Protein AF-B7CAT1-F1 (afdb_monomer_lite)

Radius of gyration: 12.23 Å; chains: 1; bounding box: 29×23×34 Å

Sequence (74 aa):
MDKTIGIRLKEARNNVGMYQEDAARSMEMSRPTLSAIEAGKRAVTAEEIKDFAGLYHVTTNWLLFGANQEEENR

Foldseek 3Di:
DFDALLCVLVVLCVVQVHDLCVVCVQLVHHSVVNVCSNVVVDPDDPVNLVSSCVVSVHDSCCSHGNDPPPPPPD

Structure (mmCIF, N/CA/C/O backbone):
data_AF-B7CAT1-F1
#
_entry.id   AF-B7CAT1-F1
#
loop_
_atom_site.group_PDB
_atom_site.id
_atom_site.type_symbol
_atom_site.label_atom_id
_atom_site.label_alt_id
_atom_site.label_comp_id
_atom_site.label_asym_id
_atom_site.label_entity_id
_atom_site.label_seq_id
_atom_site.pdbx_PDB_ins_code
_atom_site.Cartn_x
_atom_site.Cartn_y
_atom_site.Cartn_z
_atom_site.occupancy
_atom_site.B_iso_or_equiv
_atom_site.auth_seq_id
_atom_site.auth_comp_id
_atom_site.auth_asym_id
_atom_site.auth_atom_id
_atom_site.pdbx_PDB_model_num
ATOM 1 N N . MET A 1 1 ? 0.712 -0.313 21.616 1.00 55.72 1 MET A N 1
ATOM 2 C CA . MET A 1 1 ? 0.765 0.773 20.617 1.00 55.72 1 MET A CA 1
ATOM 3 C C . MET A 1 1 ? -0.053 0.313 19.435 1.00 55.72 1 MET A C 1
ATOM 5 O O . MET A 1 1 ? 0.181 -0.803 18.982 1.00 55.72 1 MET A O 1
ATOM 9 N N . ASP A 1 2 ? -1.048 1.095 19.026 1.00 69.56 2 ASP A N 1
ATOM 10 C CA . ASP A 1 2 ? -1.859 0.756 17.858 1.00 69.56 2 ASP A CA 1
ATOM 11 C C . ASP A 1 2 ? -0.958 0.665 16.614 1.00 69.56 2 ASP A C 1
ATOM 13 O O . ASP A 1 2 ? -0.048 1.484 16.433 1.00 69.56 2 ASP A O 1
ATOM 17 N N . LYS A 1 3 ? -1.136 -0.384 15.807 1.00 82.38 3 LYS A N 1
ATOM 18 C CA . LYS A 1 3 ? -0.340 -0.563 14.588 1.00 82.38 3 LYS A CA 1
ATOM 19 C C . LYS A 1 3 ? -0.924 0.346 13.515 1.00 82.38 3 LYS A C 1
ATOM 21 O O . LYS A 1 3 ? -2.133 0.407 13.338 1.00 82.38 3 LYS A O 1
ATOM 26 N N . THR A 1 4 ? -0.083 1.027 12.747 1.00 94.19 4 THR A N 1
ATOM 27 C CA . THR A 1 4 ? -0.572 1.768 11.578 1.00 94.19 4 THR A CA 1
ATOM 28 C C . THR A 1 4 ? -0.915 0.803 10.443 1.00 94.19 4 THR A C 1
ATOM 30 O O . THR A 1 4 ? -0.416 -0.326 10.387 1.00 94.19 4 THR A O 1
ATOM 33 N N . ILE A 1 5 ? -1.719 1.262 9.484 1.00 95.94 5 ILE A N 1
ATOM 34 C CA . ILE A 1 5 ? -2.014 0.487 8.273 1.00 95.94 5 ILE A CA 1
ATOM 35 C C . ILE A 1 5 ? -0.749 0.113 7.489 1.00 95.94 5 ILE A C 1
ATOM 37 O O . ILE A 1 5 ? -0.652 -1.005 6.997 1.00 95.94 5 ILE A O 1
ATOM 41 N N . GLY A 1 6 ? 0.257 0.995 7.439 1.00 97.81 6 GLY A N 1
ATOM 42 C CA . GLY A 1 6 ? 1.536 0.709 6.779 1.00 97.81 6 GLY A CA 1
ATOM 43 C C . GLY A 1 6 ? 2.269 -0.482 7.406 1.00 97.81 6 GLY A C 1
ATOM 44 O O . GLY A 1 6 ? 2.772 -1.348 6.689 1.00 97.81 6 GLY A O 1
ATOM 45 N N . ILE A 1 7 ? 2.250 -0.583 8.741 1.00 97.19 7 ILE A N 1
ATOM 46 C CA . ILE A 1 7 ? 2.812 -1.732 9.466 1.00 97.19 7 ILE A CA 1
ATOM 47 C C . ILE A 1 7 ? 2.038 -3.007 9.121 1.00 97.19 7 ILE A C 1
ATOM 49 O O . ILE A 1 7 ? 2.656 -4.022 8.811 1.00 97.19 7 ILE A O 1
ATOM 53 N N . AR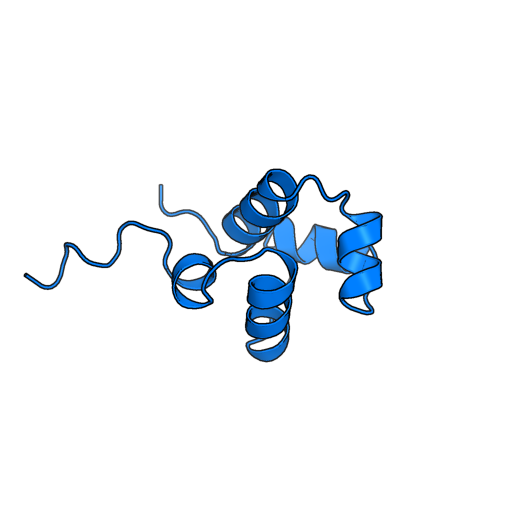G A 1 8 ? 0.701 -2.956 9.114 1.00 97.75 8 ARG A N 1
ATOM 54 C CA . ARG A 1 8 ? -0.133 -4.121 8.776 1.00 97.75 8 ARG A CA 1
ATOM 55 C C . ARG A 1 8 ? 0.041 -4.578 7.328 1.00 97.75 8 ARG A C 1
ATOM 57 O O . ARG A 1 8 ? 0.131 -5.776 7.092 1.00 97.75 8 ARG A O 1
ATOM 64 N N . LEU A 1 9 ? 0.172 -3.655 6.374 1.00 98.38 9 LEU A N 1
ATOM 65 C CA . LEU A 1 9 ? 0.488 -3.975 4.976 1.00 98.38 9 LEU A CA 1
ATOM 66 C C . LEU A 1 9 ? 1.833 -4.698 4.856 1.00 98.38 9 LEU A C 1
ATOM 68 O O . LEU A 1 9 ? 1.922 -5.735 4.201 1.00 98.38 9 LEU A O 1
ATOM 72 N N . LYS A 1 10 ? 2.864 -4.196 5.546 1.00 98.56 10 LYS A N 1
ATOM 73 C CA . LYS A 1 10 ? 4.186 -4.831 5.586 1.00 98.56 10 LYS A CA 1
ATOM 74 C C . LYS A 1 10 ? 4.133 -6.231 6.203 1.00 98.56 10 LYS A C 1
ATOM 76 O O . LYS A 1 10 ? 4.782 -7.146 5.702 1.00 98.56 10 LYS A O 1
ATOM 81 N N . GLU A 1 11 ? 3.385 -6.393 7.292 1.00 97.81 11 GLU A N 1
ATOM 82 C CA . GLU A 1 11 ? 3.174 -7.686 7.950 1.00 97.81 11 GLU A CA 1
ATOM 83 C C . GLU A 1 11 ? 2.466 -8.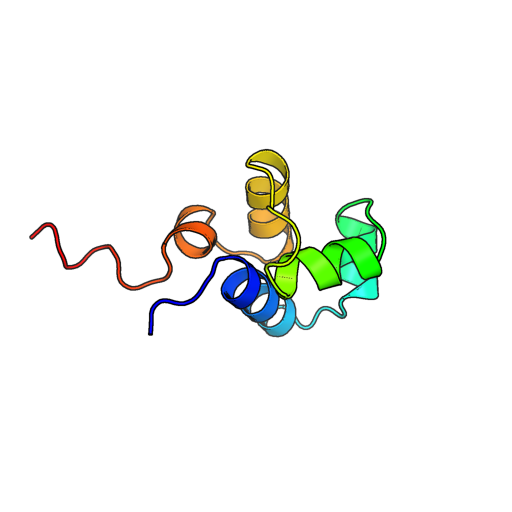674 7.020 1.00 97.81 11 GLU A C 1
ATOM 85 O O . GLU A 1 11 ? 2.977 -9.771 6.810 1.00 97.81 11 GLU A O 1
ATOM 90 N N . ALA A 1 12 ? 1.356 -8.272 6.399 1.00 98.19 12 ALA A N 1
ATOM 91 C CA . ALA A 1 12 ? 0.614 -9.108 5.461 1.00 98.19 12 ALA A CA 1
ATOM 92 C C . ALA A 1 12 ? 1.485 -9.541 4.272 1.00 98.19 12 ALA A C 1
ATOM 94 O O . ALA A 1 12 ? 1.540 -10.730 3.960 1.00 98.19 12 ALA A O 1
ATOM 95 N N . ARG A 1 13 ? 2.257 -8.614 3.687 1.00 98.69 13 ARG A N 1
ATOM 96 C CA . ARG A 1 13 ? 3.202 -8.926 2.607 1.00 98.69 13 ARG A CA 1
ATOM 97 C C . ARG A 1 13 ? 4.238 -9.971 3.024 1.00 98.69 13 ARG A C 1
ATOM 99 O O . ARG A 1 13 ? 4.522 -10.900 2.272 1.00 98.69 13 ARG A O 1
ATOM 106 N N . ASN A 1 14 ? 4.823 -9.815 4.211 1.00 98.50 14 ASN A N 1
ATOM 107 C CA . ASN A 1 14 ? 5.810 -10.766 4.720 1.00 98.50 14 ASN A CA 1
ATOM 108 C C . ASN A 1 14 ? 5.183 -12.139 5.014 1.00 98.50 14 ASN A C 1
ATOM 110 O O . ASN A 1 14 ? 5.831 -13.154 4.772 1.00 98.50 14 ASN A O 1
ATOM 114 N N . ASN A 1 15 ? 3.936 -12.183 5.492 1.00 98.12 15 ASN A N 1
ATOM 115 C CA . ASN A 1 15 ? 3.230 -13.431 5.801 1.00 98.12 15 ASN A CA 1
ATOM 116 C C . ASN A 1 15 ? 2.954 -14.279 4.554 1.00 98.12 15 ASN A C 1
ATOM 118 O O . ASN A 1 15 ? 2.990 -15.503 4.637 1.00 98.12 15 ASN A O 1
ATOM 122 N N . VAL A 1 16 ? 2.731 -13.642 3.401 1.00 98.19 16 VAL A N 1
ATOM 123 C CA . VAL A 1 16 ? 2.629 -14.339 2.107 1.00 98.19 16 VAL A CA 1
ATOM 124 C C . VAL A 1 16 ? 3.987 -14.549 1.422 1.00 98.19 16 VAL A C 1
ATOM 126 O O . VAL A 1 16 ? 4.044 -15.017 0.290 1.00 98.19 16 VAL A O 1
ATOM 129 N N . GLY A 1 17 ? 5.097 -14.208 2.089 1.00 98.25 17 GLY A N 1
ATOM 130 C CA . GLY A 1 17 ? 6.454 -14.443 1.588 1.00 98.25 17 GLY A CA 1
ATOM 131 C C . GLY A 1 17 ? 6.870 -13.557 0.409 1.00 98.25 17 GLY A C 1
ATOM 132 O O . GLY A 1 17 ? 7.805 -13.908 -0.307 1.00 98.25 17 GLY A O 1
ATOM 133 N N . MET A 1 18 ? 6.205 -12.419 0.188 1.00 98.25 18 MET A N 1
ATOM 134 C CA . MET A 1 18 ? 6.489 -11.548 -0.957 1.00 98.25 18 MET A CA 1
ATOM 135 C C . MET A 1 18 ? 7.567 -10.500 -0.655 1.00 98.25 18 MET A C 1
ATOM 137 O O . MET A 1 18 ? 7.532 -9.798 0.364 1.00 98.25 18 MET A O 1
ATOM 141 N N . TYR A 1 19 ? 8.487 -10.297 -1.600 1.00 98.44 19 TYR A N 1
ATOM 142 C CA . TYR A 1 19 ? 9.371 -9.131 -1.594 1.00 98.44 19 TYR A CA 1
ATOM 143 C C . TYR A 1 19 ? 8.597 -7.859 -1.970 1.00 98.44 19 TYR A C 1
ATOM 145 O O . TYR A 1 19 ? 7.610 -7.905 -2.704 1.00 98.44 19 TYR A O 1
ATOM 153 N N . GLN A 1 20 ? 9.062 -6.694 -1.501 1.00 98.25 20 GLN A N 1
ATOM 154 C CA . GLN A 1 20 ? 8.451 -5.407 -1.869 1.00 98.25 20 GLN A CA 1
ATOM 155 C C . GLN A 1 20 ? 8.435 -5.180 -3.386 1.00 98.25 20 GLN A C 1
ATOM 157 O O . GLN A 1 20 ? 7.490 -4.600 -3.901 1.00 98.25 20 GLN A O 1
ATOM 162 N N . GLU A 1 21 ? 9.469 -5.619 -4.106 1.00 98.56 21 GLU A N 1
ATOM 163 C CA . GLU A 1 21 ? 9.541 -5.457 -5.563 1.00 98.56 21 GLU A CA 1
ATOM 164 C C . GLU A 1 21 ? 8.391 -6.195 -6.273 1.00 98.56 21 GLU A C 1
ATOM 166 O O . GLU A 1 21 ? 7.749 -5.633 -7.156 1.00 98.56 21 GLU A O 1
ATOM 171 N N . ASP A 1 22 ? 8.071 -7.418 -5.844 1.00 98.62 22 ASP A N 1
ATOM 172 C CA . ASP A 1 22 ? 7.036 -8.242 -6.478 1.00 98.62 22 ASP A CA 1
ATOM 173 C C . ASP A 1 22 ? 5.625 -7.791 -6.107 1.00 98.62 22 ASP A C 1
ATOM 175 O O . ASP A 1 22 ? 4.732 -7.767 -6.957 1.00 98.62 22 ASP A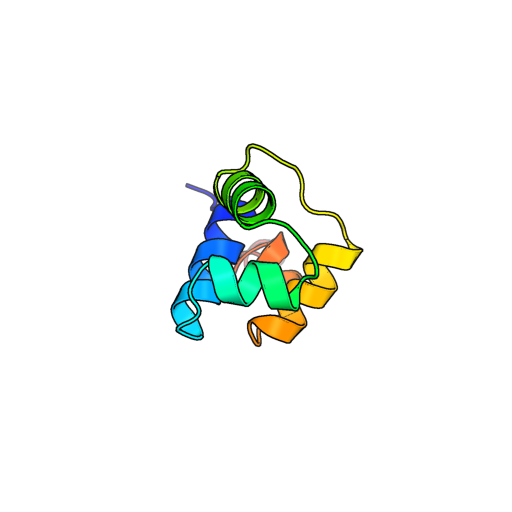 O 1
ATOM 179 N N . ALA A 1 23 ? 5.429 -7.364 -4.859 1.00 98.62 23 ALA A N 1
ATOM 180 C CA . ALA A 1 23 ? 4.171 -6.765 -4.436 1.00 98.62 23 ALA A CA 1
ATOM 181 C C . ALA A 1 23 ? 3.915 -5.434 -5.156 1.00 98.62 23 ALA A C 1
ATOM 183 O O . ALA A 1 23 ? 2.818 -5.214 -5.655 1.00 98.62 23 ALA A O 1
ATOM 184 N N . ALA A 1 24 ? 4.931 -4.575 -5.287 1.00 98.75 24 ALA A N 1
ATOM 185 C CA . ALA A 1 24 ? 4.800 -3.314 -6.012 1.00 98.75 24 ALA A CA 1
ATOM 186 C C . ALA A 1 24 ? 4.454 -3.545 -7.490 1.00 98.75 24 ALA A C 1
ATOM 188 O O . ALA A 1 24 ? 3.554 -2.895 -8.012 1.00 98.75 24 ALA A O 1
ATOM 189 N N . ARG A 1 25 ? 5.098 -4.529 -8.133 1.00 98.62 25 ARG A N 1
ATOM 190 C CA . ARG A 1 25 ? 4.787 -4.945 -9.507 1.00 98.62 25 ARG A CA 1
ATOM 191 C C . ARG A 1 25 ? 3.342 -5.428 -9.653 1.00 98.62 25 ARG A C 1
ATOM 193 O O . ARG A 1 25 ? 2.677 -5.038 -10.603 1.00 98.62 25 ARG A O 1
ATOM 200 N N . SER A 1 26 ? 2.870 -6.250 -8.713 1.00 98.44 26 SER A N 1
ATOM 201 C CA . SER A 1 26 ? 1.497 -6.786 -8.707 1.00 98.44 26 SER A CA 1
ATOM 202 C C . SER A 1 26 ? 0.444 -5.697 -8.494 1.00 98.44 26 SER A C 1
ATOM 204 O O . SER A 1 26 ? -0.677 -5.825 -8.964 1.00 98.44 26 SER A O 1
ATOM 206 N N . MET A 1 27 ? 0.825 -4.624 -7.802 1.00 98.38 27 MET A N 1
ATOM 207 C CA . MET A 1 27 ? -0.006 -3.451 -7.530 1.00 98.38 27 MET A CA 1
ATOM 208 C C . MET A 1 27 ? 0.214 -2.320 -8.545 1.00 98.38 27 MET A C 1
ATOM 210 O O . MET A 1 27 ? -0.153 -1.179 -8.275 1.00 98.38 27 MET A O 1
ATOM 214 N N . GLU A 1 28 ? 0.888 -2.606 -9.664 1.00 98.19 28 GLU A N 1
ATOM 215 C CA . GLU A 1 28 ? 1.175 -1.652 -10.744 1.00 98.19 28 GLU A C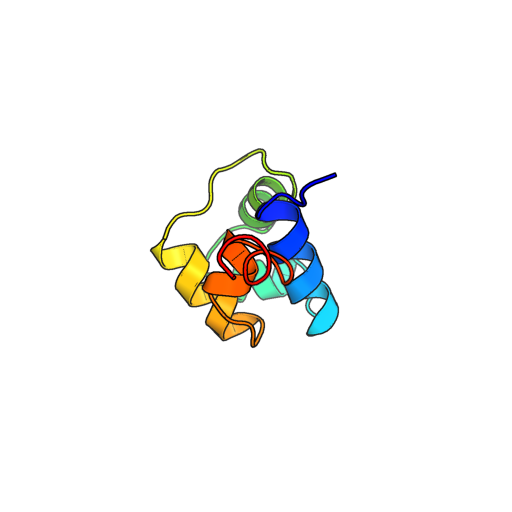A 1
ATOM 216 C C . GLU A 1 28 ? 1.817 -0.333 -10.261 1.00 98.19 28 GLU A C 1
ATOM 218 O O . GLU A 1 28 ? 1.579 0.750 -10.795 1.00 98.19 28 GLU A O 1
ATOM 223 N N . MET A 1 29 ? 2.677 -0.415 -9.241 1.00 98.25 29 MET A N 1
ATOM 224 C CA . MET A 1 29 ? 3.354 0.734 -8.641 1.00 98.25 29 MET A CA 1
ATOM 225 C C . MET A 1 29 ? 4.866 0.530 -8.518 1.00 98.25 29 MET A C 1
ATOM 227 O O . MET A 1 29 ? 5.403 -0.570 -8.627 1.00 98.25 29 MET A O 1
ATOM 231 N N . SER A 1 30 ? 5.588 1.620 -8.251 1.00 98.62 30 SER A N 1
ATOM 232 C CA . SER A 1 30 ? 7.032 1.548 -8.014 1.00 98.62 30 SER A CA 1
ATOM 233 C C . SER A 1 30 ? 7.351 0.956 -6.632 1.00 98.62 30 SER A C 1
ATOM 235 O O . SER A 1 30 ? 6.634 1.217 -5.660 1.00 98.62 30 SER A O 1
ATOM 237 N N . ARG A 1 31 ? 8.474 0.232 -6.493 1.00 98.56 31 ARG A N 1
ATOM 238 C CA . ARG A 1 31 ? 8.948 -0.235 -5.175 1.00 98.56 31 ARG A CA 1
ATOM 239 C C . ARG A 1 31 ? 9.085 0.913 -4.154 1.00 98.56 31 ARG A C 1
ATOM 241 O O . ARG A 1 31 ? 8.644 0.730 -3.018 1.00 98.56 31 ARG A O 1
ATOM 248 N N . PRO A 1 32 ? 9.636 2.101 -4.497 1.00 98.75 32 PRO A N 1
ATOM 249 C CA . PRO A 1 32 ? 9.643 3.244 -3.580 1.00 98.75 32 PRO A CA 1
ATOM 250 C C . PRO A 1 32 ? 8.248 3.683 -3.119 1.00 98.75 32 PRO A C 1
ATOM 252 O O . PRO A 1 32 ? 8.095 4.037 -1.951 1.00 98.75 32 PRO A O 1
ATOM 255 N N . THR A 1 33 ? 7.232 3.620 -3.990 1.00 98.62 33 THR A N 1
ATOM 256 C CA . THR A 1 33 ? 5.838 3.925 -3.626 1.00 98.62 33 THR A CA 1
ATOM 257 C C . THR A 1 33 ? 5.345 2.972 -2.541 1.00 98.62 33 THR A C 1
ATOM 259 O O . THR A 1 33 ? 4.912 3.436 -1.485 1.00 98.62 33 THR A O 1
ATOM 262 N N . LEU A 1 34 ? 5.491 1.658 -2.749 1.00 98.69 34 LEU A N 1
ATOM 263 C CA . LEU A 1 34 ? 5.117 0.660 -1.743 1.00 98.69 34 LEU A CA 1
ATOM 264 C C . LEU A 1 34 ? 5.908 0.853 -0.442 1.00 98.69 34 LEU A C 1
ATOM 266 O O . LEU A 1 34 ? 5.337 0.836 0.645 1.00 98.69 34 LEU A O 1
ATOM 270 N N . SER A 1 35 ? 7.214 1.107 -0.536 1.00 98.56 35 SER A N 1
ATOM 271 C CA . SER A 1 35 ? 8.044 1.365 0.642 1.00 98.56 35 SER A CA 1
ATOM 272 C C . SER A 1 35 ? 7.602 2.608 1.418 1.00 98.56 35 SER A C 1
ATOM 274 O O . SER A 1 35 ? 7.715 2.618 2.644 1.00 98.56 35 SER A O 1
ATOM 276 N N . ALA A 1 36 ? 7.133 3.661 0.745 1.00 98.62 36 ALA A N 1
ATOM 277 C CA . ALA A 1 36 ? 6.620 4.863 1.395 1.00 98.62 36 ALA A CA 1
ATOM 278 C C . ALA A 1 36 ? 5.272 4.603 2.081 1.00 98.62 36 ALA A C 1
ATOM 280 O O . ALA A 1 36 ? 5.054 5.113 3.180 1.00 98.62 36 ALA A O 1
ATOM 281 N N . ILE A 1 37 ? 4.410 3.783 1.472 1.00 98.62 37 ILE A N 1
ATOM 282 C CA . ILE A 1 37 ? 3.139 3.336 2.060 1.00 98.62 37 ILE A CA 1
ATOM 283 C C . ILE A 1 37 ? 3.398 2.508 3.326 1.00 98.62 37 ILE A C 1
ATOM 285 O O . ILE A 1 37 ? 2.886 2.833 4.396 1.00 98.62 37 ILE A O 1
ATOM 289 N N . GLU A 1 38 ? 4.261 1.491 3.250 1.00 98.38 38 GLU A N 1
ATOM 290 C CA . GLU A 1 38 ? 4.600 0.639 4.401 1.00 98.38 38 GLU A CA 1
ATOM 291 C C . GLU A 1 38 ? 5.290 1.409 5.535 1.00 98.38 38 GLU A C 1
ATOM 293 O O . GLU A 1 38 ? 5.151 1.060 6.706 1.00 98.38 38 GLU A O 1
ATOM 298 N N . ALA A 1 39 ? 6.014 2.482 5.203 1.00 97.88 39 ALA A N 1
ATOM 299 C CA . ALA A 1 39 ? 6.621 3.386 6.176 1.00 97.88 39 ALA A CA 1
ATOM 300 C C . ALA A 1 39 ? 5.654 4.464 6.709 1.00 97.88 39 ALA A C 1
ATOM 302 O O . ALA A 1 39 ? 6.074 5.299 7.508 1.00 97.88 39 ALA A O 1
ATOM 303 N N . GLY A 1 40 ? 4.397 4.499 6.249 1.00 96.81 40 GLY A N 1
ATOM 304 C CA . GLY A 1 40 ? 3.407 5.509 6.638 1.00 96.81 40 GLY A CA 1
ATOM 305 C C . GLY A 1 40 ? 3.698 6.923 6.120 1.00 96.81 40 GLY A C 1
ATOM 306 O O . GLY A 1 40 ? 3.105 7.886 6.591 1.00 96.81 40 GLY A O 1
ATOM 307 N N . LYS A 1 41 ? 4.616 7.068 5.158 1.00 98.00 41 LYS A N 1
ATOM 308 C CA . LYS A 1 41 ? 4.989 8.353 4.539 1.00 98.00 41 LYS A CA 1
ATOM 309 C C . LYS A 1 41 ? 4.044 8.760 3.411 1.00 98.00 41 LYS A C 1
ATOM 311 O O . LYS A 1 41 ? 4.013 9.925 3.026 1.00 98.00 41 LYS A O 1
ATOM 316 N N . ARG A 1 42 ? 3.301 7.798 2.864 1.00 97.75 42 ARG A N 1
ATOM 317 C CA . ARG A 1 42 ? 2.266 7.99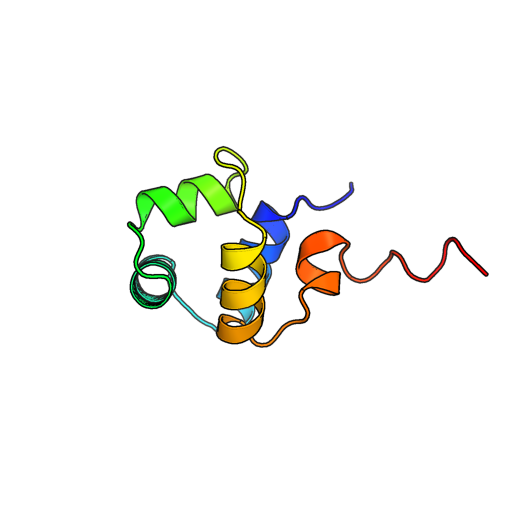4 1.850 1.00 97.75 42 ARG A CA 1
ATOM 318 C C . ARG A 1 42 ? 0.987 7.317 2.331 1.00 97.75 42 ARG A C 1
ATOM 320 O O . ARG A 1 42 ? 1.031 6.171 2.771 1.00 97.75 42 ARG A O 1
ATOM 327 N N . ALA A 1 43 ? -0.135 8.023 2.225 1.00 96.94 43 ALA A N 1
ATOM 328 C CA . ALA A 1 43 ? -1.447 7.440 2.475 1.00 96.94 43 ALA A CA 1
ATOM 329 C C . ALA A 1 43 ? -1.783 6.395 1.402 1.00 96.94 43 ALA A C 1
ATOM 331 O O . ALA A 1 43 ? -1.488 6.598 0.224 1.00 96.94 43 ALA A O 1
ATOM 332 N N . VAL A 1 44 ? -2.410 5.302 1.825 1.00 97.75 44 VAL A N 1
ATOM 333 C CA . VAL A 1 44 ? -2.955 4.277 0.933 1.00 97.75 44 VAL A CA 1
ATOM 334 C C . VAL A 1 44 ? -4.414 4.609 0.617 1.00 97.75 44 VAL A C 1
ATOM 336 O O . VAL A 1 44 ? -5.151 5.063 1.497 1.00 97.75 44 VAL A O 1
ATOM 339 N N . THR A 1 45 ? -4.829 4.439 -0.633 1.00 98.12 45 THR A N 1
ATOM 340 C CA . THR A 1 45 ? -6.214 4.692 -1.053 1.00 98.12 45 THR A CA 1
ATOM 341 C C . THR A 1 45 ? -7.128 3.519 -0.692 1.00 98.12 45 THR A C 1
ATOM 343 O O . THR A 1 45 ? -6.672 2.410 -0.423 1.00 98.12 45 THR A O 1
ATOM 346 N N . ALA A 1 46 ? -8.445 3.740 -0.700 1.00 97.62 46 ALA A N 1
ATOM 347 C CA . ALA A 1 46 ? -9.418 2.670 -0.464 1.00 97.62 46 ALA A CA 1
ATOM 348 C C . ALA A 1 46 ? -9.346 1.552 -1.523 1.00 97.62 46 ALA A C 1
ATOM 350 O O . ALA A 1 46 ? -9.528 0.381 -1.194 1.00 97.62 46 ALA A O 1
ATOM 351 N N . GLU A 1 47 ? -9.061 1.914 -2.775 1.00 98.19 47 GLU A N 1
ATOM 352 C CA . GLU A 1 47 ? -8.878 0.965 -3.876 1.00 98.19 47 GLU A CA 1
ATOM 353 C C . GLU A 1 47 ? -7.606 0.134 -3.670 1.00 98.19 47 GLU A C 1
ATOM 355 O O . GLU A 1 47 ? -7.686 -1.090 -3.609 1.00 98.19 47 GLU A O 1
ATOM 360 N N . GLU A 1 48 ? -6.474 0.785 -3.375 1.00 98.50 48 GLU A N 1
ATOM 361 C CA . GLU A 1 48 ? -5.222 0.098 -3.037 1.00 98.50 48 GLU A CA 1
ATOM 362 C C . GLU A 1 48 ? -5.407 -0.839 -1.825 1.00 98.50 48 GLU A C 1
ATOM 364 O O . GLU A 1 48 ? -4.880 -1.945 -1.821 1.00 98.50 48 GLU A O 1
ATOM 369 N N . ILE A 1 49 ? -6.183 -0.455 -0.800 1.00 98.50 49 ILE A N 1
ATOM 370 C CA . ILE A 1 49 ? -6.476 -1.326 0.356 1.00 98.50 49 ILE A CA 1
ATOM 371 C C . ILE A 1 49 ? -7.207 -2.601 -0.068 1.00 98.50 49 ILE A C 1
ATOM 373 O O . ILE A 1 49 ? -6.877 -3.685 0.419 1.00 98.50 49 ILE A O 1
ATOM 377 N N . LYS A 1 50 ? -8.213 -2.483 -0.939 1.00 98.56 50 LYS A N 1
ATOM 378 C CA . LYS A 1 50 ? -8.956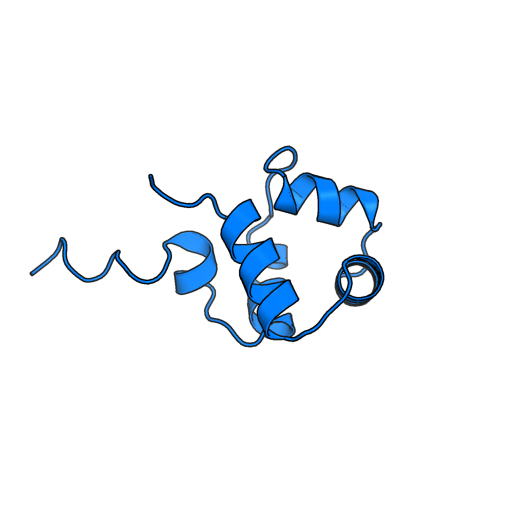 -3.635 -1.458 1.00 98.56 50 LYS A CA 1
ATOM 379 C C . LYS A 1 50 ? -8.025 -4.569 -2.233 1.00 98.56 50 LYS A C 1
ATOM 381 O O . LYS A 1 50 ? -8.073 -5.781 -2.019 1.00 98.56 50 LYS A O 1
ATOM 386 N N . ASP A 1 51 ? -7.162 -4.010 -3.070 1.00 98.69 51 ASP A N 1
ATOM 387 C CA . ASP A 1 51 ? -6.250 -4.789 -3.904 1.00 98.69 51 ASP A CA 1
ATOM 388 C C . ASP A 1 51 ? -5.145 -5.448 -3.067 1.00 98.69 51 ASP A C 1
ATOM 390 O O . ASP A 1 51 ? -4.891 -6.643 -3.216 1.00 98.69 51 ASP A O 1
ATOM 394 N N . PHE A 1 52 ? -4.575 -4.737 -2.087 1.00 98.69 52 PHE A N 1
ATOM 395 C CA . PHE A 1 52 ? -3.630 -5.311 -1.124 1.00 98.69 52 PHE A CA 1
ATOM 396 C C . PHE A 1 52 ? -4.254 -6.432 -0.291 1.00 98.69 52 PHE A C 1
ATOM 398 O O . PHE A 1 52 ? -3.596 -7.439 -0.032 1.00 98.69 52 PHE A O 1
ATOM 405 N N . ALA A 1 53 ? -5.510 -6.279 0.137 1.00 98.50 53 ALA A N 1
ATOM 406 C CA . ALA A 1 53 ? -6.226 -7.324 0.864 1.00 98.50 53 ALA A CA 1
ATOM 407 C C . ALA A 1 53 ? -6.339 -8.605 0.023 1.00 98.50 53 ALA A C 1
ATOM 409 O O . ALA A 1 53 ? -6.045 -9.696 0.516 1.00 98.50 53 ALA A O 1
ATOM 410 N N . GLY A 1 54 ? -6.686 -8.459 -1.260 1.00 98.62 54 GLY A N 1
ATOM 411 C CA . GLY A 1 54 ? -6.710 -9.566 -2.215 1.00 98.62 54 GLY A CA 1
ATOM 412 C C . GLY A 1 54 ? -5.334 -10.201 -2.415 1.00 98.62 54 GLY A C 1
ATOM 413 O O . GLY A 1 54 ? -5.200 -11.419 -2.289 1.00 98.62 54 GLY A O 1
ATOM 414 N N . LEU A 1 55 ? -4.312 -9.377 -2.664 1.00 98.62 55 LEU A N 1
ATOM 415 C CA . LEU A 1 55 ? -2.940 -9.816 -2.923 1.00 98.62 55 LEU A CA 1
ATOM 416 C C . LEU A 1 55 ? -2.324 -10.567 -1.737 1.00 98.62 55 LEU A C 1
ATOM 418 O O . LEU A 1 55 ? -1.612 -11.547 -1.929 1.00 98.62 55 LEU A O 1
ATOM 422 N N . TYR A 1 56 ? -2.588 -10.111 -0.513 1.00 98.62 56 TYR A N 1
ATOM 423 C CA . TYR A 1 56 ? -1.998 -10.682 0.699 1.00 98.62 56 TYR A CA 1
ATOM 424 C C . TYR A 1 56 ? -2.908 -11.676 1.428 1.00 98.62 56 TYR A C 1
ATOM 426 O O . TYR A 1 56 ? -2.566 -12.117 2.523 1.00 98.62 56 TYR A O 1
ATOM 434 N N . HIS A 1 57 ? -4.058 -12.031 0.848 1.00 97.88 57 HIS A N 1
ATOM 435 C CA . HIS A 1 57 ? -5.015 -12.987 1.416 1.00 97.88 57 HIS A CA 1
ATOM 436 C C . HIS A 1 57 ? -5.490 -12.628 2.839 1.00 97.88 57 HIS A C 1
ATOM 438 O O . HIS A 1 57 ? -5.623 -13.491 3.708 1.00 97.88 57 HIS A O 1
ATOM 444 N N . VAL A 1 58 ? -5.770 -11.343 3.075 1.00 97.62 58 VAL A N 1
ATOM 445 C CA . VAL A 1 58 ? -6.322 -10.814 4.336 1.00 97.62 58 VAL A CA 1
ATOM 446 C C . VAL A 1 58 ? -7.602 -10.020 4.075 1.00 97.62 58 VAL A C 1
ATOM 448 O O . VAL A 1 58 ? -7.940 -9.714 2.936 1.00 97.62 58 VAL A O 1
ATOM 451 N N . THR A 1 59 ? -8.342 -9.660 5.125 1.00 97.75 59 THR A N 1
ATOM 452 C CA . THR A 1 59 ? -9.524 -8.799 4.978 1.00 97.75 59 THR A CA 1
ATOM 453 C C . THR A 1 59 ? -9.136 -7.320 4.978 1.00 97.75 59 THR A C 1
ATOM 455 O O . THR A 1 59 ? -8.182 -6.902 5.641 1.00 97.75 59 THR A O 1
ATOM 458 N N . THR A 1 60 ? -9.922 -6.491 4.288 1.00 97.19 60 THR A N 1
ATOM 459 C CA . THR A 1 60 ? -9.790 -5.025 4.359 1.00 97.19 60 THR A CA 1
ATOM 460 C C . THR A 1 60 ? -9.974 -4.516 5.791 1.00 97.19 60 THR A C 1
ATOM 462 O O . THR A 1 60 ? -9.236 -3.635 6.224 1.00 97.19 60 THR A O 1
ATOM 465 N N . ASN A 1 61 ? -10.893 -5.124 6.553 1.00 95.62 61 ASN A N 1
ATOM 466 C CA . ASN A 1 61 ? -11.121 -4.820 7.967 1.00 95.62 61 ASN A CA 1
ATOM 467 C C . ASN A 1 61 ? -9.843 -5.002 8.795 1.00 95.62 61 ASN A C 1
ATOM 469 O O . ASN A 1 61 ? -9.466 -4.120 9.561 1.00 95.62 61 ASN A O 1
ATOM 473 N N . TRP A 1 62 ? -9.121 -6.105 8.581 1.00 95.44 62 TRP A N 1
ATOM 474 C CA . TRP A 1 62 ? -7.859 -6.345 9.270 1.00 95.44 62 TRP A CA 1
ATOM 475 C C . TRP A 1 62 ? -6.793 -5.308 8.889 1.00 95.44 62 TRP A C 1
ATOM 477 O O . TRP A 1 62 ? -6.103 -4.799 9.768 1.00 95.44 62 TRP A O 1
ATOM 487 N N . LEU A 1 63 ? -6.681 -4.922 7.612 1.00 96.31 63 LEU A N 1
ATOM 488 C CA . LEU A 1 63 ? -5.746 -3.865 7.194 1.00 96.31 63 LEU A CA 1
ATOM 489 C C . LEU A 1 63 ? -6.081 -2.498 7.814 1.00 96.31 63 LEU A C 1
ATOM 491 O O . LEU A 1 63 ? -5.171 -1.748 8.182 1.00 96.31 63 LEU A O 1
ATOM 495 N N . LEU A 1 64 ? -7.364 -2.178 7.967 1.00 94.69 64 LEU A N 1
ATOM 496 C CA . LEU A 1 64 ? -7.827 -0.900 8.509 1.00 94.69 64 LEU A CA 1
ATOM 497 C C . LEU A 1 64 ? -7.734 -0.829 10.038 1.00 94.69 64 LEU A C 1
ATOM 499 O O . LEU A 1 64 ? -7.258 0.175 10.563 1.00 94.69 64 LEU A O 1
ATOM 503 N N . PHE A 1 65 ? -8.119 -1.896 10.737 1.00 92.50 65 PHE A N 1
ATOM 504 C CA . PHE A 1 65 ? -8.390 -1.868 12.180 1.00 92.50 65 PHE A CA 1
ATOM 505 C C . PHE A 1 65 ? -7.568 -2.888 12.987 1.00 92.50 65 PHE A C 1
ATOM 507 O O . PHE A 1 65 ? -7.483 -2.808 14.209 1.00 92.50 65 PHE A O 1
ATOM 514 N N . GLY A 1 66 ? -6.899 -3.835 12.324 1.00 89.75 66 GLY A N 1
ATOM 515 C CA . GLY A 1 66 ? -6.214 -4.942 12.989 1.00 89.75 66 GLY A CA 1
ATOM 516 C C . GLY A 1 66 ? -7.178 -5.975 13.584 1.00 89.75 66 GLY A C 1
ATOM 517 O O . GLY A 1 66 ? -8.381 -5.939 13.352 1.00 89.75 66 GLY A O 1
ATOM 518 N N . ALA A 1 67 ? -6.635 -6.935 14.336 1.00 76.44 67 ALA A N 1
ATOM 519 C CA . ALA A 1 67 ? -7.402 -8.052 14.902 1.00 76.44 67 ALA A CA 1
ATOM 520 C C . ALA A 1 67 ? -8.188 -7.706 16.186 1.00 76.44 67 ALA A C 1
ATOM 522 O O . ALA A 1 67 ? -8.994 -8.513 16.629 1.00 76.44 67 ALA A O 1
ATOM 523 N N . ASN A 1 68 ? -7.967 -6.528 16.783 1.00 62.56 68 ASN A N 1
ATOM 524 C CA . ASN A 1 68 ? -8.380 -6.231 18.164 1.00 62.56 68 ASN A CA 1
ATOM 525 C C . ASN A 1 68 ? -9.474 -5.152 18.280 1.00 62.56 68 ASN A C 1
ATOM 527 O O . ASN A 1 68 ? -9.565 -4.490 19.307 1.00 62.56 68 ASN A O 1
ATOM 531 N N . GLN A 1 69 ? -10.287 -4.928 17.246 1.00 55.34 69 GLN A N 1
ATOM 532 C CA . GLN A 1 69 ? -11.347 -3.902 17.276 1.00 55.34 69 GLN A CA 1
ATOM 533 C C . GLN A 1 69 ? -12.766 -4.491 17.408 1.00 55.34 69 GLN A C 1
ATOM 535 O O . GLN A 1 69 ? -13.746 -3.765 17.291 1.00 55.34 69 GLN A O 1
ATOM 540 N N . GLU A 1 70 ? -12.895 -5.790 17.705 1.00 53.28 70 GLU A N 1
ATOM 541 C CA . GLU A 1 70 ? -14.194 -6.431 17.990 1.00 53.28 70 GLU A CA 1
ATOM 542 C C . GLU A 1 70 ? -14.556 -6.478 19.493 1.00 53.28 70 GLU A C 1
ATOM 544 O O . GLU A 1 70 ? -15.686 -6.829 19.828 1.00 53.28 70 GLU A O 1
ATOM 549 N N . GLU A 1 71 ? -13.651 -6.098 20.407 1.00 51.69 71 GLU A N 1
ATOM 550 C CA . GLU A 1 71 ? -13.876 -6.224 21.863 1.00 51.69 71 GLU A CA 1
ATOM 551 C C . GLU A 1 71 ? -14.412 -4.960 22.563 1.00 51.69 71 GLU A C 1
ATOM 553 O O . GLU A 1 71 ? -14.905 -5.069 23.680 1.00 51.69 71 GLU A O 1
ATOM 558 N N . GLU A 1 72 ? -14.404 -3.777 21.937 1.00 50.28 72 GLU A N 1
ATOM 559 C CA . GLU A 1 72 ? -14.870 -2.534 22.595 1.00 50.28 72 GLU A CA 1
ATOM 560 C C . GLU A 1 72 ? -16.378 -2.246 22.438 1.00 50.28 72 GLU A C 1
ATOM 562 O O . GLU A 1 72 ? -16.877 -1.288 23.020 1.00 50.28 72 GLU A O 1
ATOM 567 N N . ASN A 1 73 ? -17.125 -3.085 21.709 1.00 50.00 73 ASN A N 1
ATOM 568 C CA . ASN A 1 73 ? -18.575 -2.927 21.495 1.00 50.00 73 ASN A CA 1
ATOM 569 C C . ASN A 1 73 ? -19.421 -4.110 22.020 1.00 50.00 73 ASN A C 1
ATOM 571 O O . ASN A 1 73 ? -20.502 -4.374 21.486 1.00 50.00 73 ASN A O 1
ATOM 575 N N . ARG A 1 74 ? -18.953 -4.833 23.046 1.00 44.75 74 ARG A N 1
ATOM 576 C CA . ARG A 1 74 ? -19.769 -5.815 23.786 1.00 44.75 74 ARG A CA 1
ATOM 577 C C . ARG A 1 74 ? -20.057 -5.364 25.208 1.00 44.75 74 ARG A C 1
ATOM 579 O O . ARG A 1 74 ? -19.135 -4.817 25.845 1.00 44.75 74 ARG A O 1
#

Secondary structure (DSSP, 8-state):
-PPPHHHHHHHHHHHTT--HHHHHHHTTS-HHHHHHHHTTSSPPPHHHHHHHHHHTT--HHHHHH-S-SSSTT-

InterPro domains:
  IPR001387 Cro/C1-type, helix-turn-helix domain [PF01381] (9-63)
  IPR001387 Cro/C1-type, helix-turn-helix domain [PS50943] (9-63)
  IPR001387 Cro/C1-type, helix-turn-helix domain [SM00530] (8-63)
  IPR001387 Cro/C1-type, helix-turn-helix domain [cd00093] (6-63)
  IPR010982 Lambda repressor-like, DNA-binding domain superfamily [G3DSA:1.10.260.40] (1-74)
  IPR010982 Lambda repressor-like, DNA-binding domain superfamily [SSF47413] (2-70)

Organism: NCBI:txid518637

pLDDT: mean 92.02, std 14.45, range [44.75, 98.75]